Protein AF-A0A942LTY3-F1 (afdb_monomer_lite)

Structure (mmCIF, N/CA/C/O backbone):
data_AF-A0A942LTY3-F1
#
_entry.id   AF-A0A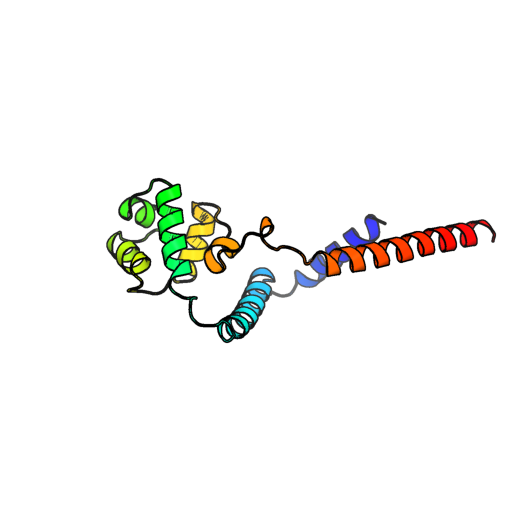942LTY3-F1
#
loop_
_atom_site.group_PDB
_atom_site.id
_atom_site.type_symbol
_atom_site.label_atom_id
_atom_site.label_alt_id
_atom_site.label_comp_id
_atom_site.label_asym_id
_atom_site.label_entity_id
_atom_site.label_seq_id
_atom_site.pdbx_PDB_ins_code
_atom_site.Cartn_x
_atom_site.Cartn_y
_atom_site.Cartn_z
_atom_site.occupancy
_atom_site.B_iso_or_equiv
_atom_site.auth_seq_id
_atom_site.auth_comp_id
_atom_site.auth_asym_id
_atom_site.auth_atom_id
_atom_site.pdbx_PDB_model_num
ATOM 1 N N . MET A 1 1 ? 7.018 -5.605 -39.770 1.00 41.16 1 MET A N 1
ATOM 2 C CA . MET A 1 1 ? 7.193 -6.211 -38.429 1.00 41.16 1 MET A CA 1
ATOM 3 C C . MET A 1 1 ? 5.965 -6.094 -37.523 1.00 41.16 1 MET A C 1
ATOM 5 O O . MET A 1 1 ? 5.674 -7.056 -36.834 1.00 41.16 1 MET A O 1
ATOM 9 N N . CYS A 1 2 ? 5.192 -4.999 -37.557 1.00 37.34 2 CYS A N 1
ATOM 10 C CA . CYS A 1 2 ? 4.080 -4.789 -36.612 1.00 37.34 2 CYS A CA 1
ATOM 11 C C . CYS A 1 2 ? 2.828 -5.679 -36.828 1.00 37.34 2 CYS A C 1
ATOM 13 O O . CYS A 1 2 ? 2.058 -5.870 -35.902 1.00 37.34 2 CYS A O 1
ATOM 15 N N . LYS A 1 3 ? 2.620 -6.278 -38.012 1.00 37.25 3 LYS A N 1
ATOM 16 C CA . LYS A 1 3 ? 1.399 -7.067 -38.295 1.00 37.25 3 LYS A CA 1
ATOM 17 C C . LYS A 1 3 ? 1.435 -8.516 -37.785 1.00 37.25 3 LYS A C 1
ATOM 19 O O . LYS A 1 3 ? 0.386 -9.059 -37.469 1.00 37.25 3 LYS A O 1
ATOM 24 N N . LEU A 1 4 ? 2.616 -9.135 -37.675 1.00 36.41 4 LEU A N 1
ATOM 25 C CA . LEU A 1 4 ? 2.732 -10.541 -37.251 1.00 36.41 4 LEU A CA 1
ATOM 26 C C . LEU A 1 4 ? 2.475 -10.710 -35.745 1.00 36.41 4 LEU A C 1
ATOM 28 O O . LEU A 1 4 ? 1.800 -11.649 -35.336 1.00 36.41 4 LEU A O 1
ATOM 32 N N . ILE A 1 5 ? 2.936 -9.742 -34.946 1.00 46.47 5 ILE A N 1
ATOM 33 C CA . ILE A 1 5 ? 2.737 -9.715 -33.491 1.00 46.47 5 ILE A CA 1
ATOM 34 C C . ILE A 1 5 ? 1.255 -9.490 -33.163 1.00 46.47 5 ILE A C 1
ATOM 36 O O . ILE A 1 5 ? 0.703 -10.184 -32.316 1.00 46.47 5 ILE A O 1
ATOM 40 N N . THR A 1 6 ? 0.570 -8.589 -33.876 1.00 42.09 6 THR A N 1
ATOM 41 C CA . THR A 1 6 ? -0.867 -8.351 -33.661 1.00 42.09 6 THR A CA 1
ATOM 42 C C . THR A 1 6 ? -1.704 -9.586 -33.996 1.00 42.09 6 THR A C 1
ATOM 44 O O . THR A 1 6 ? -2.604 -9.929 -33.236 1.00 42.09 6 THR A O 1
ATOM 47 N N . VAL A 1 7 ? -1.382 -10.302 -35.079 1.00 49.94 7 VAL A N 1
ATOM 48 C CA . VAL A 1 7 ? -2.100 -11.529 -35.468 1.00 49.94 7 VAL A CA 1
ATOM 49 C C . VAL A 1 7 ? -1.843 -12.673 -34.479 1.00 49.94 7 VAL A C 1
ATOM 51 O O . VAL A 1 7 ? -2.778 -13.391 -34.135 1.00 49.94 7 VAL A O 1
ATOM 54 N N . GLN A 1 8 ? -0.620 -12.811 -33.951 1.00 43.53 8 GLN A N 1
ATOM 55 C CA . GLN A 1 8 ? -0.314 -13.805 -32.912 1.00 43.53 8 GLN A CA 1
ATOM 56 C C . GLN A 1 8 ? -1.036 -13.508 -31.590 1.00 43.53 8 GLN A C 1
ATOM 58 O O . GLN A 1 8 ? -1.551 -14.429 -30.964 1.00 43.53 8 GLN A O 1
ATOM 63 N N . ILE A 1 9 ? -1.142 -12.234 -31.196 1.00 49.28 9 ILE A N 1
ATOM 64 C CA . ILE A 1 9 ? -1.891 -11.828 -29.998 1.00 49.28 9 ILE A CA 1
ATOM 65 C C . ILE A 1 9 ? -3.396 -12.102 -30.175 1.00 49.28 9 ILE A C 1
ATOM 67 O O . ILE A 1 9 ? -4.017 -12.650 -29.268 1.00 49.28 9 ILE A O 1
ATOM 71 N N . TYR A 1 10 ? -3.978 -11.804 -31.345 1.00 52.00 10 TYR A N 1
ATOM 72 C CA . TYR A 1 10 ? -5.398 -12.082 -31.614 1.00 52.00 10 TYR A CA 1
ATOM 73 C C . TYR A 1 10 ? -5.717 -13.584 -31.687 1.00 52.00 10 TYR A C 1
ATOM 75 O O . TYR A 1 10 ? -6.720 -14.011 -31.123 1.00 52.00 10 TYR A O 1
ATOM 83 N N . ALA A 1 11 ? -4.844 -14.408 -32.276 1.00 45.34 11 ALA A N 1
ATOM 84 C CA . ALA A 1 11 ? -5.039 -15.862 -32.323 1.00 45.34 11 ALA A CA 1
ATOM 85 C C . ALA A 1 11 ? -5.018 -16.514 -30.923 1.00 45.34 11 ALA A C 1
ATOM 87 O O . ALA A 1 11 ? -5.754 -17.466 -30.663 1.00 45.34 11 ALA A O 1
ATOM 88 N N . ILE A 1 12 ? -4.219 -15.971 -29.994 1.00 52.69 12 ILE A N 1
ATOM 89 C CA . ILE A 1 12 ? -4.179 -16.406 -28.586 1.00 52.69 12 ILE A CA 1
ATOM 90 C C . ILE A 1 12 ? -5.443 -15.963 -27.824 1.00 52.69 12 ILE A C 1
ATOM 92 O O . ILE A 1 12 ? -5.906 -16.678 -26.930 1.00 52.69 12 ILE A O 1
ATOM 96 N N . MET A 1 13 ? -6.026 -14.817 -28.191 1.00 46.56 13 MET A N 1
ATOM 97 C CA . MET A 1 13 ? -7.288 -14.322 -27.623 1.00 46.56 13 MET A CA 1
ATOM 98 C C . MET A 1 13 ? -8.488 -15.166 -28.086 1.00 46.56 13 MET A C 1
ATOM 100 O O . MET A 1 13 ? -9.345 -15.515 -27.276 1.00 46.56 13 MET A O 1
ATOM 104 N N . GLU A 1 14 ? -8.533 -15.545 -29.366 1.00 49.75 14 GLU A N 1
ATOM 105 C CA . GLU A 1 14 ? -9.670 -16.255 -29.972 1.00 49.75 14 GLU A CA 1
ATOM 106 C C . GLU A 1 14 ? -9.705 -17.752 -29.597 1.00 49.75 14 GLU A C 1
ATOM 108 O O . GLU A 1 14 ? -10.774 -18.309 -29.346 1.00 49.75 14 GLU A O 1
ATOM 113 N N . TYR A 1 15 ? -8.539 -18.391 -29.426 1.00 48.59 15 TYR A N 1
ATOM 114 C CA . TYR A 1 15 ? -8.435 -19.784 -28.959 1.00 48.59 15 TYR A CA 1
ATOM 115 C C . TYR A 1 15 ? -8.932 -19.983 -27.508 1.00 48.59 15 TYR A C 1
ATOM 117 O O . TYR A 1 15 ? -9.403 -21.065 -27.152 1.00 48.59 15 TYR A O 1
ATOM 125 N N . ASN A 1 16 ? -8.884 -18.942 -26.667 1.00 47.03 16 ASN A N 1
ATOM 126 C CA . ASN A 1 16 ? -9.252 -19.016 -25.246 1.00 47.03 16 ASN A CA 1
ATOM 127 C C . ASN A 1 16 ? -10.708 -18.648 -24.929 1.00 47.03 16 ASN A C 1
ATOM 129 O O . ASN A 1 16 ? -11.169 -18.914 -23.820 1.00 47.03 16 ASN A O 1
ATOM 133 N N . ALA A 1 17 ? -11.471 -18.108 -25.883 1.00 49.75 17 ALA A N 1
ATOM 134 C CA . ALA A 1 17 ? -12.872 -17.740 -25.661 1.00 49.75 17 ALA A CA 1
ATOM 135 C C . ALA A 1 17 ? -13.795 -18.951 -25.379 1.00 49.75 17 ALA A C 1
ATOM 137 O O . ALA A 1 17 ? -14.891 -18.781 -24.849 1.00 49.75 17 ALA A O 1
ATOM 138 N N . ASN A 1 18 ? -13.349 -20.182 -25.675 1.00 51.12 18 ASN A N 1
ATOM 139 C CA . ASN A 1 18 ? -14.155 -21.404 -25.550 1.00 51.12 18 ASN A CA 1
ATOM 140 C C . ASN A 1 18 ? -13.883 -22.266 -24.305 1.00 51.12 18 ASN A C 1
ATOM 142 O O . ASN A 1 18 ? -14.500 -23.322 -24.145 1.00 51.12 18 ASN A O 1
ATOM 146 N N . LYS A 1 19 ? -13.028 -21.836 -23.370 1.00 50.16 19 LYS A N 1
ATOM 147 C CA . LYS A 1 19 ? -12.969 -22.446 -22.032 1.00 50.16 19 LYS A CA 1
ATOM 148 C C . LYS A 1 19 ? -12.948 -21.356 -20.974 1.00 50.16 19 LYS A C 1
ATOM 150 O O . LYS A 1 19 ? -12.085 -20.494 -20.999 1.00 50.16 19 LYS A O 1
ATOM 155 N N . LYS A 1 20 ? -13.908 -21.431 -20.044 1.00 47.28 20 LYS A N 1
ATOM 156 C CA . LYS A 1 20 ? -14.081 -20.583 -18.850 1.00 47.28 20 LYS A CA 1
ATOM 157 C C . LYS A 1 20 ? -12.835 -20.597 -17.952 1.00 47.28 20 LYS A C 1
ATOM 159 O O . LYS A 1 20 ? -12.844 -21.201 -16.883 1.00 47.28 20 LYS A O 1
ATOM 164 N N . PHE A 1 21 ? -11.760 -19.967 -18.395 1.00 47.12 21 PHE A N 1
ATOM 165 C CA . PHE A 1 21 ? -10.526 -19.839 -17.647 1.00 47.12 21 PHE A CA 1
ATOM 166 C C . PHE A 1 21 ? -10.099 -18.378 -17.705 1.00 47.12 21 PHE A C 1
ATOM 168 O O . PHE A 1 21 ? -9.584 -17.893 -18.709 1.00 47.12 21 PHE A O 1
ATOM 175 N N . ASP A 1 22 ? -10.409 -17.658 -16.631 1.00 55.53 22 ASP A N 1
ATOM 176 C CA . ASP A 1 22 ? -10.021 -16.265 -16.461 1.00 55.53 22 ASP A CA 1
ATOM 177 C C . ASP A 1 22 ? -8.508 -16.210 -16.212 1.00 55.53 22 ASP A C 1
ATOM 179 O O . ASP A 1 22 ? -8.013 -16.565 -15.136 1.00 55.53 22 ASP A O 1
ATOM 183 N N . PHE A 1 23 ? -7.760 -15.798 -17.236 1.00 48.59 23 PHE A N 1
ATOM 184 C CA . PHE A 1 23 ? -6.310 -15.658 -17.157 1.00 48.59 23 PHE A CA 1
ATOM 185 C C . PHE A 1 23 ? -5.884 -14.630 -16.107 1.00 48.59 23 PHE A C 1
ATOM 187 O O . PHE A 1 23 ? -4.816 -14.795 -15.525 1.00 48.59 23 PHE A O 1
ATOM 194 N N . GLY A 1 24 ? -6.717 -13.633 -15.791 1.00 55.12 24 GLY A N 1
ATOM 195 C CA . GLY A 1 24 ? -6.452 -12.694 -14.703 1.00 55.12 24 GLY A CA 1
ATOM 196 C C . GLY A 1 24 ? -6.364 -13.412 -13.358 1.00 55.12 24 GLY A C 1
ATOM 197 O O . GLY A 1 24 ? -5.420 -13.199 -12.601 1.00 55.12 24 GLY A O 1
ATOM 198 N N . ILE A 1 25 ? -7.277 -14.353 -13.106 1.00 51.88 25 ILE A N 1
ATOM 199 C CA . ILE A 1 25 ? -7.267 -15.197 -11.903 1.00 51.88 25 ILE A CA 1
ATOM 200 C C . ILE A 1 25 ? -6.110 -16.202 -11.949 1.00 51.88 25 ILE A C 1
ATOM 202 O O . ILE A 1 25 ? -5.472 -16.459 -10.931 1.00 51.88 25 ILE A O 1
ATOM 206 N N . PHE A 1 26 ? -5.789 -16.756 -13.117 1.00 47.66 26 PHE A N 1
ATOM 207 C CA . PHE A 1 26 ? -4.695 -17.719 -13.248 1.00 47.66 26 PHE A CA 1
ATOM 208 C C . PHE A 1 26 ? -3.311 -17.088 -13.026 1.00 47.66 26 PHE A C 1
ATOM 210 O O . PHE A 1 26 ? -2.509 -17.636 -12.269 1.00 47.66 26 PHE A O 1
ATOM 217 N N . PHE A 1 27 ? -3.047 -15.910 -13.602 1.00 51.56 27 PHE A N 1
ATOM 218 C CA . PHE A 1 27 ? -1.830 -15.138 -13.332 1.00 51.56 27 PHE A CA 1
ATOM 219 C C . PHE A 1 27 ? -1.790 -14.638 -11.885 1.00 51.56 27 PHE A C 1
ATOM 221 O O . PHE A 1 27 ? -0.723 -14.641 -11.275 1.00 51.56 27 PHE A O 1
ATOM 228 N N . PHE A 1 28 ? -2.943 -14.310 -11.295 1.00 56.22 28 PHE A N 1
ATOM 229 C CA . PHE A 1 28 ? -3.051 -13.983 -9.875 1.00 56.22 28 PHE A CA 1
ATOM 230 C C . PHE A 1 28 ? -2.701 -15.181 -8.976 1.00 56.22 28 PHE A C 1
ATOM 232 O O . PHE A 1 28 ? -1.947 -15.023 -8.024 1.00 56.22 28 PHE A O 1
ATOM 239 N N . LEU A 1 29 ? -3.154 -16.400 -9.291 1.00 42.69 29 LEU A N 1
ATOM 240 C CA . LEU A 1 29 ? -2.865 -17.608 -8.502 1.00 42.69 29 LEU A CA 1
ATOM 241 C C . LEU A 1 29 ? -1.429 -18.124 -8.679 1.00 42.69 29 LEU A C 1
ATOM 243 O O . LEU A 1 29 ? -0.811 -18.552 -7.700 1.00 42.69 29 LEU A O 1
ATOM 247 N N . ILE A 1 30 ? -0.874 -18.054 -9.895 1.00 47.88 30 ILE A N 1
ATOM 248 C CA . ILE A 1 30 ? 0.558 -18.301 -10.130 1.00 47.88 30 ILE A CA 1
ATOM 249 C C . ILE A 1 30 ? 1.385 -17.251 -9.381 1.00 47.88 30 ILE A C 1
ATOM 251 O O . ILE A 1 30 ? 2.337 -17.609 -8.687 1.00 47.88 30 ILE A O 1
ATOM 255 N N . GLY A 1 31 ? 0.961 -15.984 -9.425 1.00 48.91 31 GLY A N 1
ATOM 256 C CA . GLY A 1 31 ? 1.516 -14.895 -8.627 1.00 48.91 31 GLY A CA 1
ATOM 257 C C . GLY A 1 31 ? 1.498 -15.207 -7.131 1.00 48.91 31 GLY A C 1
ATOM 258 O O . GLY A 1 31 ? 2.543 -15.162 -6.500 1.00 48.91 31 GLY A O 1
ATOM 259 N N . VAL A 1 32 ? 0.368 -15.643 -6.563 1.00 51.53 32 VAL A N 1
ATOM 260 C CA . VAL A 1 32 ? 0.243 -16.033 -5.142 1.00 51.53 32 VAL A CA 1
ATOM 261 C C . VAL A 1 32 ? 1.174 -17.199 -4.776 1.00 51.53 32 VAL A C 1
ATOM 263 O O . VAL A 1 32 ? 1.745 -17.215 -3.683 1.00 51.53 32 VAL A O 1
ATOM 266 N N . LYS A 1 33 ? 1.366 -18.176 -5.674 1.00 47.00 33 LYS A N 1
ATOM 267 C CA . LYS A 1 33 ? 2.280 -19.314 -5.460 1.00 47.00 33 LYS A CA 1
ATOM 268 C C . LYS A 1 33 ? 3.750 -18.872 -5.451 1.00 47.00 33 LYS A C 1
ATOM 270 O O . LYS A 1 33 ? 4.516 -19.349 -4.618 1.00 47.00 33 LYS A O 1
ATOM 275 N N . ILE A 1 34 ? 4.123 -17.949 -6.339 1.00 46.66 34 ILE A N 1
ATOM 276 C CA . ILE A 1 34 ? 5.463 -17.348 -6.399 1.00 46.66 34 ILE A CA 1
ATOM 277 C C . ILE A 1 34 ? 5.693 -16.438 -5.180 1.00 46.66 34 ILE A C 1
ATOM 279 O O . ILE A 1 34 ? 6.734 -16.544 -4.536 1.00 46.66 34 ILE A O 1
ATOM 283 N N . ILE A 1 35 ? 4.691 -15.645 -4.782 1.00 49.88 35 ILE A N 1
ATOM 284 C CA . ILE A 1 35 ? 4.728 -14.770 -3.598 1.00 49.88 35 ILE A CA 1
ATOM 285 C C . ILE A 1 35 ? 4.975 -15.583 -2.322 1.00 49.88 35 ILE A C 1
ATOM 287 O O . ILE A 1 35 ? 5.820 -15.193 -1.528 1.00 49.88 35 ILE A O 1
ATOM 291 N N . LYS A 1 36 ? 4.337 -16.749 -2.132 1.00 47.19 36 LYS A N 1
ATOM 292 C CA . LYS A 1 36 ? 4.618 -17.603 -0.956 1.00 47.19 36 LYS A CA 1
ATOM 293 C C . LYS A 1 36 ? 6.075 -18.089 -0.886 1.00 47.19 36 LYS A C 1
ATOM 295 O O . LYS A 1 36 ? 6.614 -18.218 0.212 1.00 47.19 36 LYS A O 1
ATOM 300 N N . ASN A 1 37 ? 6.715 -18.338 -2.032 1.00 37.22 37 ASN A N 1
ATOM 301 C CA . ASN A 1 37 ? 8.120 -18.759 -2.091 1.00 37.22 37 ASN A CA 1
ATOM 302 C C . ASN A 1 37 ? 9.103 -17.597 -1.869 1.00 37.22 37 ASN A C 1
ATOM 304 O O . ASN A 1 37 ? 10.150 -17.807 -1.267 1.00 37.22 37 ASN A O 1
ATOM 308 N N . VAL A 1 38 ? 8.762 -16.380 -2.305 1.00 47.75 38 VAL A N 1
ATOM 309 C CA . VAL A 1 38 ? 9.573 -15.170 -2.067 1.00 47.75 38 VAL A CA 1
ATOM 310 C C . VAL A 1 38 ? 9.439 -14.687 -0.618 1.00 47.75 38 VAL A C 1
ATOM 312 O O . VAL A 1 38 ? 10.441 -14.393 0.020 1.00 47.75 38 VAL A O 1
ATOM 315 N N . VAL A 1 39 ? 8.228 -14.732 -0.048 1.00 48.69 39 VAL A N 1
ATOM 316 C CA . VAL A 1 39 ? 7.949 -14.397 1.366 1.00 48.69 39 VAL A CA 1
ATOM 317 C C . VAL A 1 39 ? 8.728 -15.283 2.349 1.00 48.69 39 VAL A C 1
ATOM 319 O O . VAL A 1 39 ? 8.987 -14.873 3.475 1.00 48.69 39 VAL A O 1
ATOM 322 N N . SER A 1 40 ? 9.139 -16.483 1.932 1.00 45.22 40 SER A N 1
ATOM 323 C CA . SER A 1 40 ? 9.926 -17.393 2.775 1.00 45.22 40 SER A CA 1
ATOM 324 C C . SER A 1 40 ? 11.434 -17.082 2.783 1.00 45.22 40 SER A C 1
ATOM 326 O O . SER A 1 40 ? 12.164 -17.716 3.537 1.00 45.22 40 SER A O 1
ATOM 328 N N . ASN A 1 41 ? 11.907 -16.136 1.958 1.00 44.72 41 ASN A N 1
ATOM 329 C CA . ASN A 1 41 ? 13.329 -15.862 1.707 1.00 44.72 41 ASN A CA 1
ATOM 330 C C . ASN A 1 41 ? 13.726 -14.385 1.893 1.00 44.72 41 ASN A C 1
ATOM 332 O O . ASN A 1 41 ? 14.648 -13.903 1.237 1.00 44.72 41 ASN A O 1
ATOM 336 N N . GLU A 1 42 ? 13.085 -13.663 2.811 1.00 39.56 42 GLU A N 1
ATOM 337 C CA . GLU A 1 42 ? 13.570 -12.345 3.226 1.00 39.56 42 GLU A CA 1
ATOM 338 C C . GLU A 1 42 ? 13.907 -12.323 4.716 1.00 39.56 42 GLU A C 1
ATOM 340 O O . GLU A 1 42 ? 13.116 -12.704 5.581 1.00 39.56 42 GLU A O 1
ATOM 345 N N . ASN A 1 43 ? 15.133 -11.877 4.991 1.00 42.22 43 ASN A N 1
ATOM 346 C CA . ASN A 1 43 ? 15.630 -11.552 6.317 1.00 42.22 43 ASN A CA 1
ATOM 347 C C . ASN A 1 43 ? 14.623 -10.647 7.046 1.00 42.22 43 ASN A C 1
ATOM 349 O O . ASN A 1 43 ? 14.042 -9.736 6.462 1.00 42.22 43 ASN A O 1
ATOM 353 N N . GLN A 1 44 ? 14.412 -10.925 8.328 1.00 48.50 44 GLN A N 1
ATOM 354 C CA . GLN A 1 44 ? 13.382 -10.328 9.178 1.00 48.50 44 GLN A CA 1
ATOM 355 C C . GLN A 1 44 ? 13.351 -8.784 9.134 1.00 48.50 44 GLN A C 1
ATOM 357 O O . GLN A 1 44 ? 14.123 -8.131 9.829 1.00 48.50 44 GLN A O 1
ATOM 362 N N . SER A 1 45 ? 12.404 -8.208 8.383 1.00 42.31 45 SER A N 1
ATOM 363 C CA . SER A 1 45 ? 11.827 -6.864 8.627 1.00 42.31 45 SER A CA 1
ATOM 364 C C . SER A 1 45 ? 10.474 -6.622 7.914 1.00 42.31 45 SER A C 1
ATOM 366 O O . SER A 1 45 ? 10.057 -5.485 7.705 1.00 42.31 45 SER A O 1
ATOM 368 N N . GLY A 1 46 ? 9.761 -7.682 7.508 1.00 45.62 46 GLY A N 1
ATOM 369 C CA . GLY A 1 46 ? 8.755 -7.595 6.435 1.00 45.62 46 GLY A CA 1
ATOM 370 C C . GLY A 1 46 ? 7.281 -7.360 6.804 1.00 45.62 46 GLY A C 1
ATOM 371 O O . GLY A 1 46 ? 6.487 -7.087 5.907 1.00 45.62 46 GLY A O 1
ATOM 372 N N . VAL A 1 47 ? 6.859 -7.441 8.071 1.00 48.38 47 VAL A N 1
ATOM 373 C CA . VAL A 1 47 ? 5.416 -7.335 8.417 1.00 48.38 47 VAL A CA 1
ATOM 374 C C . VAL A 1 47 ? 5.010 -5.906 8.813 1.00 48.38 47 VAL A C 1
ATOM 376 O O . VAL A 1 47 ? 3.852 -5.515 8.661 1.00 48.38 47 VAL A O 1
ATOM 379 N N . ASP A 1 48 ? 5.970 -5.087 9.241 1.00 55.66 48 ASP A N 1
ATOM 380 C CA . ASP A 1 48 ? 5.721 -3.723 9.725 1.00 55.66 48 ASP A CA 1
ATOM 381 C C . ASP A 1 48 ? 5.558 -2.716 8.572 1.00 55.66 48 ASP A C 1
ATOM 383 O O . ASP A 1 48 ? 4.733 -1.803 8.651 1.00 55.66 48 ASP A O 1
ATOM 387 N N . GLY A 1 49 ? 6.234 -2.951 7.440 1.00 78.31 49 GLY A N 1
ATOM 388 C CA . GLY A 1 49 ? 6.212 -2.040 6.293 1.00 78.31 49 GLY A CA 1
ATOM 389 C C . GLY A 1 49 ? 4.860 -1.946 5.578 1.00 78.31 49 GLY A C 1
ATOM 390 O O . GLY A 1 49 ? 4.471 -0.864 5.149 1.00 78.31 49 GLY A O 1
ATOM 391 N N . LEU A 1 50 ? 4.102 -3.043 5.455 1.00 83.31 50 LEU A N 1
ATOM 392 C CA . LEU A 1 50 ? 2.791 -3.011 4.784 1.00 83.31 50 LEU A CA 1
ATOM 393 C C . LEU A 1 50 ? 1.778 -2.163 5.560 1.00 83.31 50 LEU A C 1
ATOM 395 O O . LEU A 1 50 ? 1.047 -1.365 4.970 1.00 83.31 50 LEU A O 1
ATOM 399 N N . ARG A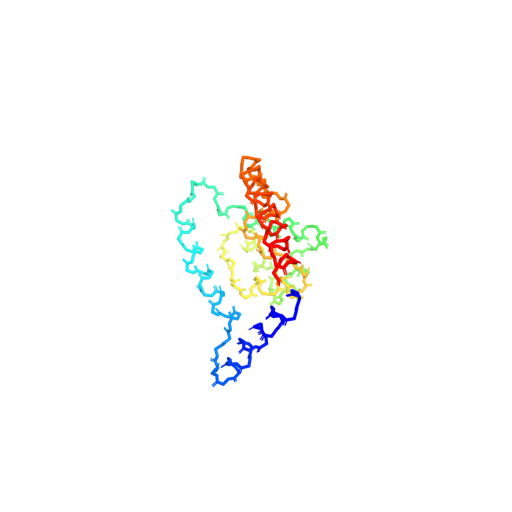 1 51 ? 1.752 -2.314 6.886 1.00 86.00 51 ARG A N 1
ATOM 400 C CA . ARG A 1 51 ? 0.843 -1.553 7.750 1.00 86.00 51 ARG A CA 1
ATOM 401 C C . ARG A 1 51 ? 1.195 -0.076 7.740 1.00 86.00 51 ARG A C 1
ATOM 403 O O . ARG A 1 51 ? 0.314 0.760 7.559 1.00 86.00 51 ARG A O 1
ATOM 410 N N . GLU A 1 52 ? 2.482 0.239 7.849 1.00 88.12 52 GLU A N 1
ATOM 411 C CA . GLU A 1 52 ? 2.965 1.612 7.763 1.00 88.12 52 GLU A CA 1
ATOM 412 C C . GLU A 1 52 ? 2.614 2.248 6.410 1.00 88.12 52 GLU A C 1
ATOM 414 O O . GLU A 1 52 ? 2.103 3.367 6.362 1.00 88.12 52 GLU A O 1
ATOM 419 N N . ARG A 1 53 ? 2.776 1.517 5.299 1.00 89.75 53 ARG A N 1
ATOM 420 C CA . ARG A 1 53 ? 2.357 1.989 3.970 1.00 89.75 53 ARG A CA 1
ATOM 421 C C . ARG A 1 53 ? 0.851 2.216 3.877 1.00 89.75 53 ARG A C 1
ATOM 423 O O . ARG A 1 53 ? 0.442 3.198 3.262 1.00 89.75 53 ARG A O 1
ATOM 430 N N . LEU A 1 54 ? 0.030 1.382 4.516 1.00 92.31 54 LEU A N 1
ATOM 431 C CA . LEU A 1 54 ? -1.421 1.583 4.571 1.00 92.31 54 LEU A CA 1
ATOM 432 C C . LEU A 1 54 ? -1.798 2.847 5.365 1.00 92.31 54 LEU A C 1
ATOM 434 O O . LEU A 1 54 ? -2.628 3.635 4.908 1.00 92.31 54 LEU A O 1
ATOM 438 N N . VAL A 1 55 ? -1.154 3.081 6.513 1.00 93.25 55 VAL A N 1
ATOM 439 C CA . VAL A 1 55 ? -1.333 4.311 7.304 1.00 93.25 55 VAL A CA 1
ATOM 440 C C . VAL A 1 55 ? -0.909 5.529 6.484 1.00 93.25 55 VAL A C 1
ATOM 442 O O . VAL A 1 55 ? -1.666 6.492 6.362 1.00 93.25 55 VAL A O 1
ATOM 445 N N . ASN A 1 56 ? 0.270 5.472 5.865 1.00 91.31 56 ASN A N 1
ATOM 446 C CA . ASN A 1 56 ? 0.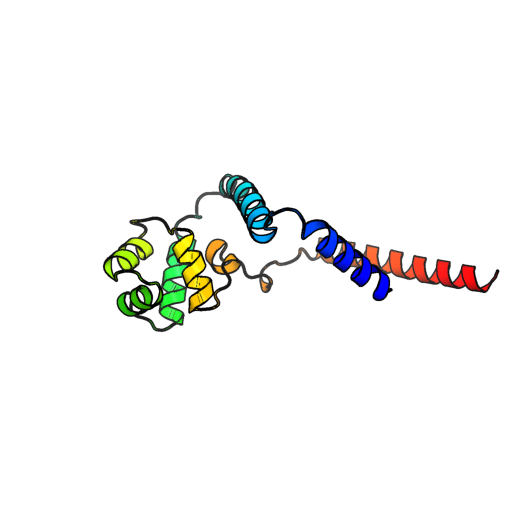810 6.549 5.041 1.00 91.31 56 ASN A CA 1
ATOM 447 C C . ASN A 1 56 ? -0.089 6.855 3.845 1.00 91.31 56 ASN A C 1
ATOM 449 O O . ASN A 1 56 ? -0.326 8.021 3.541 1.00 91.31 56 ASN A O 1
ATOM 453 N N . LEU A 1 57 ? -0.637 5.831 3.194 1.00 91.94 57 LEU A N 1
ATOM 454 C CA . LEU A 1 57 ? -1.630 5.986 2.140 1.00 91.94 57 LEU A CA 1
ATOM 455 C C . LEU A 1 57 ? -2.857 6.759 2.647 1.00 91.94 57 LEU A C 1
ATOM 457 O O . LEU A 1 57 ? -3.239 7.762 2.042 1.00 91.94 57 LEU A O 1
ATOM 461 N N . ARG A 1 58 ? -3.457 6.340 3.768 1.00 95.12 58 ARG A N 1
ATOM 462 C CA . ARG A 1 58 ? -4.622 7.032 4.339 1.00 95.12 58 ARG A CA 1
ATOM 463 C C . ARG A 1 58 ? -4.306 8.496 4.664 1.00 95.12 58 ARG A C 1
ATOM 465 O O . ARG A 1 58 ? -5.121 9.377 4.383 1.00 95.12 58 ARG A O 1
ATOM 472 N N . MET A 1 59 ? -3.133 8.754 5.237 1.00 94.44 59 MET A N 1
ATOM 473 C CA . MET A 1 59 ? -2.680 10.102 5.582 1.00 94.44 59 MET A CA 1
ATOM 474 C C . MET A 1 59 ? -2.435 10.962 4.333 1.00 94.44 59 MET A C 1
ATOM 476 O O . MET A 1 59 ? -2.880 12.103 4.305 1.00 94.44 59 MET A O 1
ATOM 480 N N . LYS A 1 60 ? -1.829 10.416 3.267 1.00 91.62 60 LYS A N 1
ATOM 481 C CA . LYS A 1 60 ? -1.658 11.100 1.967 1.00 91.62 60 LYS A CA 1
ATOM 482 C C . LYS A 1 60 ? -2.996 11.495 1.335 1.00 91.62 60 LYS A C 1
ATOM 484 O O . LYS A 1 60 ? -3.091 12.531 0.686 1.00 91.62 60 LYS A O 1
ATOM 489 N N . LEU A 1 61 ? -4.033 10.686 1.549 1.00 91.81 61 LEU A N 1
ATOM 490 C CA . LEU A 1 61 ? -5.403 10.974 1.113 1.00 91.81 61 LEU A CA 1
ATOM 491 C C . LEU A 1 61 ? -6.131 11.978 2.029 1.00 91.81 61 LEU A C 1
ATOM 493 O O . LEU A 1 61 ? -7.262 12.354 1.727 1.00 91.81 61 LEU A O 1
ATOM 497 N N . ASN A 1 62 ? -5.507 12.412 3.132 1.00 96.12 62 ASN A N 1
ATOM 498 C CA . ASN A 1 62 ? -6.078 13.288 4.159 1.00 96.12 62 ASN A CA 1
ATOM 499 C C . ASN A 1 62 ? -7.394 12.756 4.755 1.00 96.12 62 ASN A C 1
ATOM 501 O O . ASN A 1 62 ? -8.329 13.514 5.014 1.00 96.12 62 ASN A O 1
ATOM 505 N N . LEU A 1 63 ? -7.478 11.439 4.973 1.00 96.44 63 LEU A N 1
ATOM 506 C CA . LEU A 1 63 ? -8.671 10.792 5.521 1.00 96.44 63 LEU A CA 1
ATOM 507 C C . LEU A 1 63 ? -8.475 10.387 6.984 1.00 96.44 63 LEU A C 1
ATOM 509 O O . LEU A 1 63 ? -7.460 9.804 7.374 1.00 96.44 63 LEU A O 1
ATOM 513 N N . SER A 1 64 ? -9.503 10.609 7.801 1.00 97.81 64 SER A N 1
ATOM 514 C CA . SER A 1 64 ? -9.612 9.949 9.106 1.00 97.81 64 SER A CA 1
ATOM 515 C C . SER A 1 64 ? -9.825 8.438 8.935 1.00 97.81 64 SER A C 1
ATOM 517 O O . SER A 1 64 ? -10.313 7.982 7.900 1.00 97.81 64 SER A O 1
ATOM 519 N N . GLN A 1 65 ? -9.531 7.642 9.970 1.00 97.88 65 GLN A N 1
ATOM 520 C CA . GLN A 1 65 ? -9.808 6.194 9.954 1.00 97.88 65 GLN A CA 1
ATOM 521 C C . GLN A 1 65 ? -11.286 5.883 9.678 1.00 97.88 65 GLN A C 1
ATOM 523 O O . GLN A 1 65 ? -11.596 4.891 9.024 1.00 97.88 65 GLN A O 1
ATOM 528 N N . LYS A 1 66 ? -12.200 6.750 10.138 1.00 97.94 66 LYS A N 1
ATOM 529 C CA . LYS A 1 66 ? -13.636 6.620 9.876 1.00 97.94 66 LYS A CA 1
ATOM 530 C C . LYS A 1 66 ? -13.955 6.803 8.395 1.00 97.94 66 LYS A C 1
ATOM 532 O O . LYS A 1 66 ? -14.533 5.905 7.799 1.00 97.94 66 LYS A O 1
ATOM 537 N N . GLN A 1 67 ? -13.527 7.913 7.797 1.00 97.31 67 GLN A N 1
ATOM 538 C CA . GLN A 1 67 ? -13.774 8.197 6.377 1.00 97.31 67 GLN A CA 1
ATOM 539 C C . GLN A 1 67 ? -13.106 7.164 5.460 1.00 97.31 67 GLN A C 1
ATOM 541 O O . GLN A 1 67 ? -13.652 6.799 4.422 1.00 97.31 67 GLN A O 1
ATOM 546 N N . PHE A 1 68 ? -11.921 6.687 5.843 1.00 96.94 68 PHE A N 1
ATOM 547 C CA . PHE A 1 68 ? -11.224 5.632 5.118 1.00 96.94 68 PHE A CA 1
ATOM 548 C C . PHE A 1 68 ? -11.990 4.308 5.179 1.00 96.94 68 PHE A C 1
ATOM 550 O O . PHE A 1 68 ? -12.205 3.681 4.146 1.00 96.94 68 PHE A O 1
ATOM 557 N N . GLY A 1 69 ? -12.475 3.935 6.368 1.00 96.38 69 GLY A N 1
ATOM 558 C CA . GLY A 1 69 ? -13.342 2.775 6.551 1.00 96.38 69 GLY A CA 1
ATOM 559 C C . GLY A 1 69 ? -14.626 2.880 5.734 1.00 96.38 69 GLY A C 1
ATOM 560 O O . GLY A 1 69 ? -14.929 1.966 4.979 1.00 96.38 69 GLY A O 1
ATOM 561 N N . GLU A 1 70 ? -15.324 4.015 5.790 1.00 95.88 70 GLU A N 1
ATOM 562 C CA . GLU A 1 70 ? -16.562 4.251 5.033 1.00 95.88 70 GLU A CA 1
ATOM 563 C C . GLU A 1 70 ? -16.371 4.048 3.523 1.00 95.88 70 GLU A C 1
ATOM 565 O O . GLU A 1 70 ? -17.184 3.378 2.890 1.00 95.88 70 GLU A O 1
ATOM 570 N N . ARG A 1 71 ? -15.262 4.535 2.949 1.00 93.31 71 ARG A N 1
ATOM 571 C CA . ARG A 1 71 ? -14.935 4.312 1.528 1.00 93.31 71 ARG A CA 1
ATOM 572 C C . ARG A 1 71 ? -14.599 2.859 1.191 1.00 93.31 71 ARG A C 1
ATOM 574 O O . ARG A 1 71 ? -14.771 2.444 0.052 1.00 93.31 71 ARG A O 1
ATOM 581 N N . LEU A 1 72 ? -14.120 2.088 2.163 1.00 93.31 72 LEU A N 1
ATOM 582 C CA . LEU A 1 72 ? -13.798 0.668 2.006 1.00 93.31 72 LEU A CA 1
ATOM 583 C C . LEU A 1 72 ? -14.948 -0.264 2.422 1.00 93.31 72 LEU A C 1
ATOM 585 O O . LEU A 1 72 ? -14.805 -1.479 2.301 1.00 93.31 72 LEU A O 1
ATOM 589 N N . GLY A 1 73 ? -16.071 0.271 2.915 1.00 93.94 73 GLY A N 1
ATOM 590 C CA . GLY A 1 73 ? -17.164 -0.525 3.484 1.00 93.94 73 GLY A CA 1
ATOM 591 C C . GLY A 1 73 ? -16.827 -1.165 4.839 1.00 93.94 73 GLY A C 1
ATOM 592 O O . GLY A 1 73 ? -17.397 -2.191 5.197 1.00 93.94 73 GLY A O 1
ATOM 593 N N . LEU A 1 74 ? -15.888 -0.584 5.590 1.00 95.12 74 LEU A N 1
ATOM 594 C CA . LEU A 1 74 ? -15.384 -1.077 6.872 1.00 95.12 74 LEU A CA 1
ATOM 595 C C . LEU A 1 74 ? -15.769 -0.146 8.026 1.00 95.12 74 LEU A C 1
ATOM 597 O O . LEU A 1 74 ? -15.891 1.069 7.873 1.00 95.12 74 LEU A O 1
ATOM 601 N N . GLN A 1 75 ? -15.880 -0.708 9.229 1.00 97.31 75 GLN A N 1
ATOM 602 C CA . GLN A 1 75 ? -16.015 0.097 10.443 1.00 97.31 75 GLN A CA 1
ATOM 603 C C . GLN A 1 75 ? -14.680 0.757 10.821 1.00 97.31 75 GLN A C 1
ATOM 605 O O . GLN A 1 75 ? -13.610 0.179 10.628 1.00 97.31 75 GLN A O 1
ATOM 610 N N . GLN A 1 76 ? -14.733 1.935 11.449 1.00 97.75 76 GLN A N 1
ATOM 611 C CA . GLN A 1 76 ? -13.537 2.640 11.937 1.00 97.75 76 GLN A CA 1
ATOM 612 C C . GLN A 1 76 ? -12.702 1.788 12.909 1.00 97.75 76 GLN A C 1
ATOM 614 O O . GLN A 1 76 ? -11.474 1.813 12.850 1.00 97.75 76 GLN A O 1
ATOM 619 N N . SER A 1 77 ? -13.357 0.999 13.765 1.00 97.44 77 SER A N 1
ATOM 620 C CA . SER A 1 77 ? -12.709 0.060 14.689 1.00 97.44 77 SER A CA 1
ATOM 621 C C . SER A 1 77 ? -11.913 -1.022 13.953 1.00 97.44 77 SER A C 1
ATOM 623 O O . SER A 1 77 ? -10.818 -1.383 14.383 1.00 97.44 77 SER A O 1
ATOM 625 N N . TYR A 1 78 ? -12.429 -1.500 12.817 1.00 96.44 78 TYR A N 1
ATOM 626 C CA . TYR A 1 78 ? -11.750 -2.467 11.961 1.00 96.44 78 TYR A CA 1
ATOM 627 C C . TYR A 1 78 ? -10.492 -1.850 11.344 1.00 96.44 78 TYR A C 1
ATOM 629 O O . TYR A 1 78 ? -9.420 -2.436 11.442 1.00 96.44 78 TYR A O 1
ATOM 637 N N . VAL A 1 79 ? -10.593 -0.634 10.792 1.00 96.69 79 VAL A N 1
ATOM 638 C CA . VAL A 1 79 ? -9.435 0.110 10.261 1.00 96.69 79 VAL A CA 1
ATOM 639 C C . VAL A 1 79 ? -8.380 0.347 11.344 1.00 96.69 79 VAL A C 1
ATOM 641 O O . VAL A 1 79 ? -7.195 0.167 11.094 1.00 96.69 79 VAL A O 1
ATOM 644 N N . SER A 1 80 ? -8.794 0.697 12.565 1.00 96.69 80 SER A N 1
ATOM 645 C CA . SER A 1 80 ? -7.867 0.902 13.684 1.00 96.69 80 SER A CA 1
ATOM 646 C C . SER A 1 80 ? -7.066 -0.363 14.010 1.00 96.69 80 SER A C 1
ATOM 648 O O . SER A 1 80 ? -5.845 -0.302 14.126 1.00 96.69 80 SER A O 1
ATOM 650 N N . ARG A 1 81 ? -7.745 -1.513 14.111 1.00 95.75 81 ARG A N 1
ATOM 651 C CA . ARG A 1 81 ? -7.111 -2.822 14.340 1.00 95.75 81 ARG A CA 1
ATOM 652 C C . ARG A 1 81 ? -6.184 -3.212 13.190 1.00 95.75 81 ARG A C 1
ATOM 654 O O . ARG A 1 81 ? -5.094 -3.717 13.431 1.00 95.75 81 ARG A O 1
ATOM 661 N N . LEU A 1 82 ? -6.599 -2.930 11.956 1.00 93.19 82 LEU A N 1
ATOM 662 C CA . LEU A 1 82 ? -5.817 -3.181 10.746 1.00 93.19 82 LEU A CA 1
ATOM 663 C C . LEU A 1 82 ? -4.499 -2.393 10.752 1.00 93.19 82 LEU A C 1
ATOM 665 O O . LEU A 1 82 ? -3.433 -2.959 10.537 1.00 93.19 82 LEU A O 1
ATOM 669 N N . GLU A 1 83 ? -4.561 -1.094 11.052 1.00 93.06 83 GLU A N 1
ATOM 670 C CA . GLU A 1 83 ? -3.388 -0.210 11.091 1.00 93.06 83 GLU A CA 1
ATOM 671 C C . GLU A 1 83 ? -2.441 -0.529 12.255 1.00 93.06 83 GLU A C 1
ATOM 673 O O . GLU A 1 83 ? -1.231 -0.361 12.124 1.00 93.06 83 GLU A O 1
ATOM 678 N N . LYS A 1 84 ? -2.972 -1.032 13.375 1.00 90.94 84 LYS A N 1
ATOM 679 C CA . LYS A 1 84 ? -2.170 -1.502 14.516 1.00 90.94 84 LYS A CA 1
ATOM 680 C C . LYS A 1 84 ? -1.521 -2.865 14.282 1.00 90.94 84 LYS A C 1
ATOM 682 O O . LYS A 1 84 ? -0.546 -3.186 14.951 1.00 90.94 84 LYS A O 1
ATOM 687 N N . GLY A 1 85 ? -2.035 -3.645 13.330 1.00 87.81 85 GLY A N 1
ATOM 688 C CA . GLY A 1 85 ? -1.605 -5.024 13.102 1.00 87.81 85 GLY A CA 1
ATOM 689 C C . GLY A 1 85 ? -2.262 -6.040 14.027 1.00 87.81 85 GLY A C 1
ATOM 690 O O . GLY A 1 85 ? -1.779 -7.159 14.133 1.00 87.81 85 GLY A O 1
ATOM 691 N N . ASP A 1 86 ? -3.379 -5.676 14.660 1.00 89.81 86 ASP A N 1
ATOM 692 C CA . ASP A 1 86 ? -4.184 -6.608 15.455 1.00 89.81 86 ASP A CA 1
ATOM 693 C C . ASP A 1 86 ? -4.930 -7.619 14.562 1.00 89.81 86 ASP A C 1
ATOM 695 O O . ASP A 1 86 ? -5.467 -8.613 15.056 1.00 89.81 86 ASP A O 1
ATOM 699 N N . ILE A 1 87 ? -5.048 -7.320 13.262 1.00 90.12 87 ILE A N 1
ATOM 700 C CA . ILE A 1 87 ? -5.657 -8.167 12.231 1.00 90.12 87 ILE A CA 1
ATOM 701 C C . ILE A 1 87 ? -4.886 -8.056 10.913 1.00 90.12 87 ILE A C 1
ATOM 703 O O . ILE A 1 87 ? -4.366 -6.989 10.577 1.00 90.12 87 ILE A O 1
ATOM 707 N N . ASP A 1 88 ? -4.888 -9.143 10.145 1.00 85.38 88 ASP A N 1
ATOM 708 C CA . ASP A 1 88 ? -4.287 -9.189 8.813 1.00 85.38 88 ASP A CA 1
ATOM 709 C C . ASP A 1 88 ? -5.142 -8.474 7.756 1.00 85.38 88 ASP A C 1
ATOM 711 O O . ASP A 1 88 ? -6.372 -8.385 7.847 1.00 85.38 88 ASP A O 1
ATOM 715 N N . ILE A 1 89 ? -4.478 -7.988 6.703 1.00 85.81 89 ILE A N 1
ATOM 716 C CA . ILE A 1 89 ? -5.141 -7.397 5.538 1.00 85.81 89 ILE A CA 1
ATOM 717 C C . ILE A 1 89 ? -5.697 -8.511 4.652 1.00 85.81 89 ILE A C 1
ATOM 719 O O . ILE A 1 89 ? -4.956 -9.277 4.039 1.00 85.81 89 ILE A O 1
ATOM 723 N N . ALA A 1 90 ? -7.024 -8.559 4.552 1.00 86.00 90 ALA A N 1
ATOM 724 C CA . ALA A 1 90 ? -7.728 -9.458 3.651 1.00 86.00 90 ALA A CA 1
ATOM 725 C C . ALA A 1 90 ? -7.603 -8.999 2.185 1.00 86.00 90 ALA A C 1
ATOM 727 O O . ALA A 1 90 ? -7.504 -7.802 1.891 1.00 86.00 90 ALA A O 1
ATOM 728 N N . VAL A 1 91 ? -7.653 -9.949 1.248 1.00 83.12 91 VAL A N 1
ATOM 729 C CA . VAL A 1 91 ? -7.522 -9.679 -0.196 1.00 83.12 91 VAL A CA 1
ATOM 730 C C . VAL A 1 91 ? -8.632 -8.749 -0.691 1.00 83.12 91 VAL A C 1
ATOM 732 O O . VAL A 1 91 ? -8.402 -7.883 -1.532 1.00 83.12 91 VAL A O 1
ATOM 735 N N . GLU A 1 92 ? -9.826 -8.864 -0.124 1.00 85.50 92 GLU A N 1
ATOM 736 C CA . GLU A 1 92 ? -10.984 -8.031 -0.436 1.00 85.50 92 GLU A CA 1
ATOM 737 C C . GLU A 1 92 ? -10.707 -6.550 -0.147 1.00 85.50 92 GLU A C 1
ATOM 739 O O . GLU A 1 92 ? -11.141 -5.679 -0.900 1.00 85.50 92 GLU A O 1
ATOM 744 N N . ILE A 1 93 ? -9.927 -6.257 0.899 1.00 88.31 93 ILE A N 1
ATOM 745 C CA . ILE A 1 93 ? -9.527 -4.890 1.248 1.00 88.31 93 ILE A CA 1
ATOM 746 C C . ILE A 1 93 ? -8.549 -4.352 0.204 1.00 88.31 93 ILE A C 1
ATOM 748 O O . ILE A 1 93 ? -8.710 -3.218 -0.240 1.00 88.31 93 ILE A O 1
ATOM 752 N N . LEU A 1 94 ? -7.588 -5.166 -0.248 1.00 87.38 94 LEU A N 1
ATOM 753 C CA . LEU A 1 94 ? -6.666 -4.795 -1.330 1.00 87.38 94 LEU A CA 1
ATOM 754 C C . LEU A 1 94 ? -7.428 -4.475 -2.624 1.00 87.38 94 LEU A C 1
ATOM 756 O O . LEU A 1 94 ? -7.181 -3.454 -3.262 1.00 87.38 94 LEU A O 1
ATOM 760 N N . ILE A 1 95 ? -8.421 -5.294 -2.977 1.00 85.81 95 ILE A N 1
ATOM 761 C CA . ILE A 1 95 ? -9.276 -5.047 -4.146 1.00 85.81 95 ILE A CA 1
ATOM 762 C C . ILE A 1 95 ? -10.063 -3.739 -3.980 1.00 85.81 95 ILE A C 1
ATOM 764 O O . ILE A 1 95 ? -10.147 -2.943 -4.918 1.00 85.81 95 ILE A O 1
ATOM 768 N N . SER A 1 96 ? -10.633 -3.489 -2.800 1.00 87.50 96 SER A N 1
ATOM 769 C CA . SER A 1 96 ? -11.355 -2.245 -2.517 1.00 87.50 96 SER A CA 1
ATOM 770 C C . SER A 1 96 ? -10.445 -1.018 -2.567 1.00 87.50 96 SER A C 1
ATOM 772 O O . SER A 1 96 ? -10.875 0.024 -3.062 1.00 87.50 96 SER A O 1
ATOM 774 N N . LEU A 1 97 ? -9.193 -1.131 -2.122 1.00 88.38 97 LEU A N 1
ATOM 775 C CA . LEU A 1 97 ? -8.195 -0.065 -2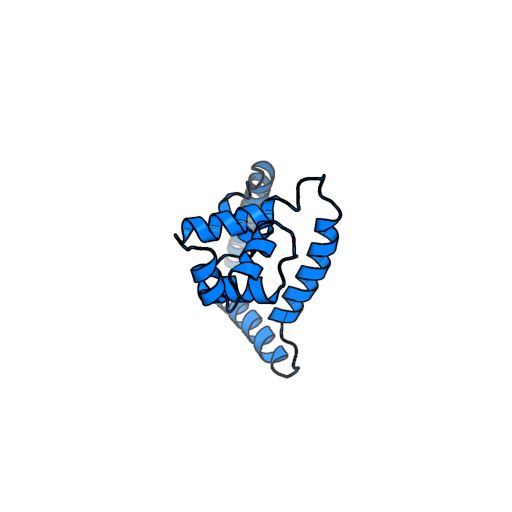.216 1.00 88.38 97 LEU A CA 1
ATOM 776 C C . LEU A 1 97 ? -7.891 0.291 -3.674 1.00 88.38 97 LEU A C 1
ATOM 778 O O . LEU A 1 97 ? -7.949 1.465 -4.042 1.00 88.38 97 LEU A O 1
ATOM 782 N N . TYR A 1 98 ? -7.658 -0.720 -4.514 1.00 85.12 98 TYR A N 1
ATOM 783 C CA . TYR A 1 98 ? -7.475 -0.531 -5.952 1.00 85.12 98 TYR A CA 1
ATOM 784 C C . TYR A 1 98 ? -8.680 0.183 -6.583 1.00 85.12 98 TYR A C 1
ATOM 786 O O . TYR A 1 98 ? -8.520 1.193 -7.263 1.00 85.12 98 TYR A O 1
ATOM 794 N N . LYS A 1 99 ? -9.905 -0.272 -6.292 1.00 86.00 99 LYS A N 1
ATOM 795 C CA . LYS A 1 99 ? -11.129 0.286 -6.891 1.00 86.00 99 LYS A CA 1
ATOM 796 C C . LYS A 1 99 ? -11.451 1.715 -6.447 1.00 86.00 99 LYS A C 1
ATOM 798 O O . LYS A 1 99 ? -11.890 2.513 -7.266 1.00 86.00 99 LYS A O 1
ATOM 803 N N . ASN A 1 100 ? -11.282 2.032 -5.163 1.00 86.38 100 ASN A N 1
ATOM 804 C CA . ASN A 1 100 ? -11.733 3.312 -4.600 1.00 86.38 100 ASN A CA 1
ATOM 805 C C . ASN A 1 100 ? -10.696 4.431 -4.713 1.00 86.38 100 ASN A C 1
ATOM 807 O O . ASN A 1 100 ? -11.055 5.607 -4.654 1.00 86.38 100 ASN A O 1
ATOM 811 N N . PHE A 1 101 ? -9.418 4.075 -4.832 1.00 84.69 101 PHE A N 1
ATOM 812 C CA . PHE A 1 101 ? -8.320 5.035 -4.755 1.00 84.69 101 PHE A CA 1
ATOM 813 C C . PHE A 1 101 ? -7.306 4.895 -5.896 1.00 84.69 101 PHE A C 1
ATOM 815 O O . PHE A 1 101 ? -6.355 5.669 -5.932 1.00 84.69 101 PHE A O 1
ATOM 822 N N . ASN A 1 102 ? -7.504 3.944 -6.822 1.00 84.00 102 ASN A N 1
ATOM 823 C CA . ASN A 1 102 ? -6.605 3.673 -7.949 1.00 84.00 102 ASN A CA 1
ATOM 824 C C . ASN A 1 102 ? -5.144 3.454 -7.507 1.00 84.00 102 ASN A C 1
ATOM 826 O O . ASN A 1 102 ? -4.210 4.018 -8.074 1.00 84.00 102 ASN A O 1
ATOM 830 N N . ILE A 1 103 ? -4.966 2.677 -6.435 1.00 80.94 103 ILE A N 1
ATOM 831 C CA . ILE A 1 103 ? -3.666 2.416 -5.805 1.00 80.94 103 ILE A CA 1
ATOM 832 C C . ILE A 1 103 ? -2.948 1.284 -6.528 1.00 80.94 103 ILE A C 1
ATOM 834 O O . ILE A 1 103 ? -3.547 0.237 -6.774 1.00 80.94 103 ILE A O 1
ATOM 838 N N . ASP A 1 104 ? -1.649 1.455 -6.775 1.00 81.62 104 ASP A N 1
ATOM 839 C CA . ASP A 1 104 ? -0.791 0.356 -7.203 1.00 81.62 104 ASP A CA 1
ATOM 840 C C . ASP A 1 104 ? -0.558 -0.620 -6.037 1.00 81.62 104 ASP A C 1
ATOM 842 O O . ASP A 1 104 ? 0.119 -0.319 -5.048 1.00 81.62 104 ASP A O 1
ATOM 846 N N . LEU A 1 105 ? -1.151 -1.809 -6.146 1.00 82.31 105 LEU A N 1
ATOM 847 C CA . LEU A 1 105 ? -1.011 -2.853 -5.136 1.00 82.31 105 LEU A CA 1
ATOM 848 C C . LEU A 1 105 ? 0.409 -3.413 -5.068 1.00 82.31 105 LEU A C 1
ATOM 850 O O . LEU A 1 105 ? 0.787 -3.911 -4.011 1.00 82.31 105 LEU A O 1
ATOM 854 N N . HIS A 1 106 ? 1.198 -3.325 -6.143 1.00 79.44 106 HIS A N 1
ATOM 855 C CA . HIS A 1 106 ? 2.600 -3.722 -6.105 1.00 79.44 106 HIS A CA 1
ATOM 856 C C . HIS A 1 106 ? 3.355 -2.844 -5.107 1.00 79.44 106 HIS A C 1
ATOM 858 O O . HIS A 1 106 ? 3.878 -3.365 -4.127 1.00 79.44 106 HIS A O 1
ATOM 864 N N . GLU A 1 107 ? 3.298 -1.521 -5.275 1.00 81.44 107 GLU A N 1
ATOM 865 C CA . GLU A 1 107 ? 3.949 -0.567 -4.370 1.00 81.44 107 GLU A CA 1
ATOM 866 C C . GLU A 1 107 ? 3.438 -0.708 -2.928 1.00 81.44 107 GLU A C 1
ATOM 868 O O . GLU A 1 107 ? 4.223 -0.694 -1.978 1.00 81.44 107 GLU A O 1
ATOM 873 N N . LEU A 1 108 ? 2.130 -0.909 -2.739 1.00 84.94 108 LEU A N 1
ATOM 874 C CA . LEU A 1 108 ? 1.567 -1.111 -1.404 1.00 84.94 108 LEU A CA 1
ATOM 875 C C . LEU A 1 108 ? 2.108 -2.384 -0.733 1.00 84.94 108 LEU A C 1
ATOM 877 O O . LEU A 1 108 ? 2.394 -2.371 0.465 1.00 84.94 108 LEU A O 1
ATOM 881 N N . LEU A 1 109 ? 2.260 -3.484 -1.471 1.00 83.44 109 LEU A N 1
ATOM 882 C CA . LEU A 1 109 ? 2.681 -4.774 -0.916 1.00 83.44 109 LEU A CA 1
ATOM 883 C C . LEU A 1 109 ? 4.199 -4.898 -0.765 1.00 83.44 109 LEU A C 1
ATOM 885 O O . LEU A 1 109 ? 4.651 -5.469 0.224 1.00 83.44 109 LEU A O 1
ATOM 889 N N . THR A 1 110 ? 4.977 -4.336 -1.686 1.00 76.81 110 THR A N 1
ATOM 890 C CA . THR A 1 110 ? 6.441 -4.490 -1.721 1.00 76.81 110 THR A CA 1
ATOM 891 C C . THR A 1 110 ? 7.183 -3.261 -1.199 1.00 76.81 110 THR A C 1
ATOM 893 O O . THR A 1 110 ? 8.330 -3.369 -0.783 1.00 76.81 110 THR A O 1
ATOM 896 N N . GLY A 1 111 ? 6.549 -2.084 -1.199 1.00 74.44 111 GLY A N 1
ATOM 897 C CA . GLY A 1 111 ? 7.224 -0.805 -0.961 1.00 74.44 111 GLY A CA 1
ATOM 898 C C . GLY A 1 111 ? 8.145 -0.373 -2.106 1.00 74.44 111 GLY A C 1
ATOM 899 O O . GLY A 1 111 ? 8.851 0.624 -1.973 1.00 74.44 111 GLY A O 1
ATOM 900 N N . GLN A 1 112 ? 8.148 -1.108 -3.219 1.00 71.81 112 GLN A N 1
ATOM 901 C CA . GLN A 1 112 ? 8.975 -0.834 -4.386 1.00 71.81 112 GLN A CA 1
ATOM 902 C C . GLN A 1 112 ? 8.118 -0.210 -5.482 1.00 71.81 112 GLN A C 1
ATOM 904 O O . GLN A 1 112 ? 7.013 -0.664 -5.773 1.00 71.81 112 GLN A O 1
ATOM 909 N N . THR A 1 113 ? 8.646 0.832 -6.112 1.00 68.25 113 THR A N 1
ATOM 910 C CA . THR A 1 113 ? 8.091 1.375 -7.350 1.00 68.25 113 THR A CA 1
ATOM 911 C C . THR A 1 113 ? 8.881 0.809 -8.523 1.00 68.25 113 THR A C 1
ATOM 913 O O . THR A 1 113 ? 10.077 0.546 -8.399 1.00 68.25 113 THR A O 1
ATOM 916 N N . TYR A 1 114 ? 8.255 0.694 -9.695 1.00 65.06 114 TYR A N 1
ATOM 917 C CA . TYR A 1 114 ? 8.963 0.296 -10.919 1.00 65.06 114 TYR A CA 1
ATOM 918 C C . TYR A 1 114 ? 10.133 1.236 -11.266 1.00 65.06 114 TYR A C 1
ATOM 920 O O . TYR A 1 114 ? 11.077 0.822 -11.928 1.00 65.06 114 TYR A O 1
ATOM 928 N N . ALA A 1 115 ? 10.098 2.484 -10.783 1.00 58.16 115 ALA A N 1
ATOM 929 C CA . ALA A 1 115 ? 11.180 3.457 -10.931 1.00 58.16 115 ALA A CA 1
ATOM 930 C C . ALA A 1 115 ? 12.380 3.200 -9.996 1.00 58.16 115 ALA A C 1
ATOM 932 O O . ALA A 1 115 ? 13.486 3.628 -10.305 1.00 58.16 115 ALA A O 1
ATOM 933 N N . ASN A 1 116 ? 12.172 2.502 -8.873 1.00 50.78 116 ASN A N 1
ATOM 934 C CA . ASN A 1 116 ? 13.212 2.143 -7.901 1.00 50.78 116 ASN A CA 1
ATOM 935 C C . ASN A 1 116 ? 13.821 0.759 -8.149 1.00 50.78 116 ASN A C 1
ATOM 937 O O . ASN A 1 116 ? 14.697 0.335 -7.393 1.00 50.78 116 ASN A O 1
ATOM 941 N N . ILE A 1 117 ? 13.397 0.053 -9.201 1.00 56.78 117 ILE A N 1
ATOM 942 C CA . ILE A 1 117 ? 14.156 -1.085 -9.710 1.00 56.78 117 ILE A CA 1
ATOM 943 C C . ILE A 1 117 ? 15.387 -0.478 -10.383 1.00 56.78 117 ILE A C 1
ATOM 945 O O . ILE A 1 117 ? 15.377 -0.179 -11.576 1.00 56.78 117 ILE A O 1
ATOM 949 N N . ALA A 1 118 ? 16.428 -0.214 -9.593 1.00 52.59 118 ALA A N 1
ATOM 950 C CA . ALA A 1 118 ? 17.750 0.066 -10.119 1.00 52.59 118 ALA A CA 1
ATOM 951 C C . ALA A 1 118 ? 18.154 -1.173 -10.921 1.00 52.59 118 ALA A C 1
ATOM 953 O O . ALA A 1 118 ? 18.559 -2.192 -10.360 1.00 52.59 118 ALA A O 1
ATOM 954 N N . TYR A 1 119 ? 17.938 -1.125 -12.232 1.00 57.53 119 TYR A N 1
ATOM 955 C CA . TYR A 1 119 ? 18.507 -2.114 -13.123 1.00 57.53 119 TYR A CA 1
ATOM 956 C C . TYR A 1 119 ? 20.015 -1.988 -12.968 1.00 57.53 119 TYR A C 1
ATOM 958 O O . TYR A 1 119 ? 20.570 -0.913 -13.173 1.00 57.53 119 TYR A O 1
ATOM 966 N N . ASP A 1 120 ? 20.650 -3.072 -12.537 1.00 63.38 120 ASP A N 1
ATOM 967 C CA . ASP A 1 120 ? 22.098 -3.145 -12.424 1.00 63.38 120 ASP A CA 1
ATOM 968 C C . ASP A 1 120 ? 22.721 -2.689 -13.753 1.00 63.38 120 ASP A C 1
ATOM 970 O O . ASP A 1 120 ? 22.464 -3.294 -14.801 1.00 63.38 120 ASP A O 1
ATOM 974 N N . ASP A 1 121 ? 23.513 -1.613 -13.713 1.00 68.31 121 ASP A N 1
ATOM 975 C CA . ASP A 1 121 ? 24.164 -1.006 -14.880 1.00 68.31 121 ASP A CA 1
ATOM 976 C C . ASP A 1 121 ? 24.937 -2.053 -15.702 1.00 68.31 121 ASP A C 1
ATOM 978 O O . ASP A 1 121 ? 25.041 -1.953 -16.930 1.00 68.31 121 ASP A O 1
ATOM 982 N N . SER A 1 122 ? 25.425 -3.110 -15.038 1.00 70.44 122 SER A N 1
ATOM 983 C 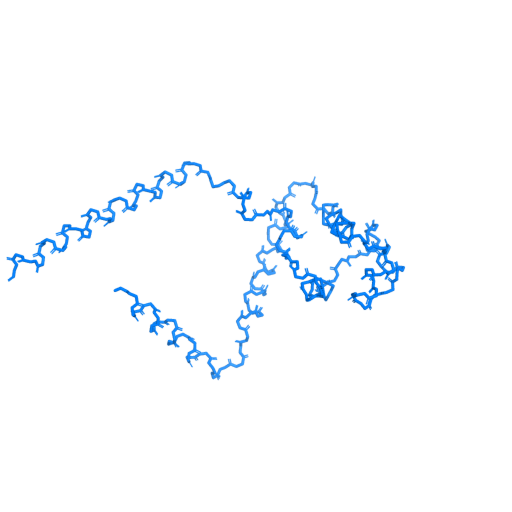CA . SER A 1 122 ? 26.100 -4.234 -15.684 1.00 70.44 122 SER A CA 1
ATOM 984 C C . SER A 1 122 ? 25.170 -5.028 -16.617 1.00 70.44 122 SER A C 1
ATOM 986 O O . SER A 1 122 ? 25.557 -5.384 -17.736 1.00 70.44 122 SER A O 1
ATOM 988 N N . GLN A 1 123 ? 23.916 -5.245 -16.210 1.00 77.06 123 GLN A N 1
ATOM 989 C CA . GLN A 1 123 ? 22.916 -5.961 -17.000 1.00 77.06 123 GLN A CA 1
ATOM 990 C C . GLN A 1 123 ? 22.426 -5.116 -18.171 1.00 77.06 123 GLN A C 1
ATOM 992 O O . GLN A 1 123 ? 22.286 -5.635 -19.279 1.00 77.06 123 GLN A O 1
ATOM 997 N N . ILE A 1 124 ? 22.227 -3.811 -17.954 1.00 80.56 124 ILE A N 1
ATOM 998 C CA . ILE A 1 124 ? 21.821 -2.877 -19.013 1.00 80.56 124 ILE A CA 1
ATOM 999 C C . ILE A 1 124 ? 22.897 -2.814 -20.105 1.00 80.56 124 ILE A C 1
ATOM 1001 O O . ILE A 1 124 ? 22.586 -2.903 -21.294 1.00 80.56 124 ILE A O 1
ATOM 1005 N N . SER A 1 125 ? 24.170 -2.714 -19.712 1.00 83.56 125 SER A N 1
ATOM 1006 C CA . SER A 1 125 ? 25.306 -2.694 -20.640 1.00 83.56 125 SER A CA 1
ATOM 1007 C C . SER A 1 125 ? 25.388 -3.973 -21.479 1.00 83.56 125 SER A C 1
ATOM 1009 O O . SER A 1 125 ? 25.527 -3.915 -22.704 1.00 83.56 125 SER A O 1
ATOM 1011 N N . ASN A 1 126 ? 25.211 -5.135 -20.843 1.00 87.12 126 ASN A N 1
ATOM 1012 C CA . ASN A 1 126 ? 25.205 -6.420 -21.536 1.00 87.12 126 ASN A CA 1
ATOM 1013 C C . ASN A 1 126 ? 24.051 -6.513 -22.551 1.00 87.12 126 ASN A C 1
ATOM 1015 O O . ASN A 1 126 ? 24.260 -6.897 -23.702 1.00 87.12 126 ASN A O 1
ATOM 1019 N N . LEU A 1 127 ? 22.847 -6.087 -22.158 1.00 89.00 127 LEU A N 1
ATOM 1020 C CA . LEU A 1 127 ? 21.679 -6.105 -23.035 1.00 89.00 127 LEU A CA 1
ATOM 1021 C C . LEU A 1 127 ? 21.861 -5.179 -24.248 1.00 89.00 127 LEU A C 1
ATOM 1023 O O . LEU A 1 127 ? 21.548 -5.563 -25.374 1.00 89.00 127 LEU A O 1
ATOM 1027 N N . ASN A 1 128 ? 22.442 -3.995 -24.042 1.00 89.81 128 ASN A N 1
ATOM 1028 C CA . ASN A 1 128 ? 22.753 -3.057 -25.122 1.00 89.81 128 ASN A CA 1
ATOM 1029 C C . ASN A 1 128 ? 23.783 -3.626 -26.106 1.00 89.81 128 ASN A C 1
ATOM 1031 O O . ASN A 1 128 ? 23.620 -3.475 -27.318 1.00 89.81 128 ASN A O 1
ATOM 1035 N N . ALA A 1 129 ? 24.804 -4.331 -25.611 1.00 91.69 129 ALA A N 1
ATOM 1036 C CA . ALA A 1 129 ? 25.775 -5.005 -26.468 1.00 91.69 129 ALA A CA 1
ATOM 1037 C C . ALA A 1 129 ? 25.116 -6.099 -27.328 1.00 91.69 129 ALA A C 1
ATOM 1039 O O . ALA A 1 129 ? 25.409 -6.217 -28.518 1.00 91.69 129 ALA A O 1
ATOM 1040 N N . GLN A 1 130 ? 24.180 -6.867 -26.761 1.00 96.44 130 GLN A N 1
ATOM 1041 C CA . GLN A 1 130 ? 23.422 -7.867 -27.519 1.00 96.44 130 GLN A CA 1
ATOM 1042 C C . GLN A 1 130 ? 22.535 -7.222 -28.593 1.00 96.44 130 GLN A C 1
ATOM 1044 O O . GLN A 1 130 ? 22.479 -7.715 -29.721 1.00 96.44 130 GLN A O 1
ATOM 1049 N N . ILE A 1 131 ? 21.879 -6.101 -28.275 1.00 95.31 131 ILE A N 1
ATOM 1050 C CA . ILE A 1 131 ? 21.050 -5.351 -29.228 1.00 95.31 131 ILE A CA 1
ATOM 1051 C C . ILE A 1 131 ? 21.885 -4.858 -30.416 1.00 95.31 131 ILE A C 1
ATOM 1053 O O . ILE A 1 131 ? 21.460 -5.026 -31.559 1.00 95.31 131 ILE A O 1
ATOM 1057 N N . ASP A 1 132 ? 23.079 -4.314 -30.175 1.00 95.81 132 ASP A N 1
ATOM 1058 C CA . ASP A 1 132 ? 23.976 -3.835 -31.236 1.00 95.81 132 ASP A CA 1
ATOM 1059 C C . ASP A 1 132 ? 24.402 -4.970 -32.188 1.00 95.81 132 ASP A C 1
ATOM 1061 O O . ASP A 1 132 ? 24.356 -4.831 -33.415 1.00 95.81 132 ASP A O 1
ATOM 1065 N N . ILE A 1 133 ? 24.733 -6.146 -31.642 1.00 96.19 133 ILE A N 1
ATOM 1066 C CA . ILE A 1 133 ? 25.078 -7.332 -32.444 1.00 96.19 133 ILE A CA 1
ATOM 1067 C C . ILE A 1 133 ? 23.894 -7.774 -33.315 1.00 96.19 133 ILE A C 1
ATOM 1069 O O . ILE A 1 133 ? 24.062 -8.079 -34.503 1.00 96.19 133 ILE A O 1
ATOM 1073 N N . LEU A 1 134 ? 22.685 -7.793 -32.748 1.00 95.81 134 LEU A N 1
ATOM 1074 C CA . LEU A 1 134 ? 21.473 -8.160 -33.479 1.00 95.81 134 LEU A CA 1
ATOM 1075 C C . LEU A 1 134 ? 21.171 -7.163 -34.602 1.00 95.81 134 LEU A C 1
ATOM 1077 O O . LEU A 1 134 ? 20.875 -7.577 -35.724 1.00 95.81 134 LEU A O 1
ATOM 1081 N N . GLN A 1 135 ? 21.307 -5.862 -34.340 1.00 96.19 135 GLN A N 1
ATOM 1082 C CA . GLN A 1 135 ? 21.107 -4.813 -35.342 1.00 96.19 135 GLN A CA 1
ATOM 1083 C C . GLN A 1 135 ? 22.083 -4.956 -36.512 1.00 96.19 135 GLN A C 1
ATOM 1085 O O . GLN A 1 135 ? 21.661 -4.958 -37.670 1.00 96.19 135 GLN A O 1
ATOM 1090 N N . LYS A 1 136 ? 23.373 -5.168 -36.227 1.00 94.88 136 LYS A N 1
ATOM 1091 C CA . LYS A 1 136 ? 24.396 -5.411 -37.257 1.00 94.88 136 LYS A CA 1
ATOM 1092 C C . LYS A 1 136 ? 24.081 -6.645 -38.098 1.00 94.88 136 LYS A C 1
ATOM 1094 O O . LYS A 1 136 ? 24.207 -6.615 -39.322 1.00 94.88 136 LYS A O 1
ATOM 1099 N N . THR A 1 137 ? 23.624 -7.716 -37.455 1.00 94.81 137 THR A N 1
ATOM 1100 C CA . THR A 1 137 ? 23.250 -8.959 -38.140 1.00 94.81 137 THR A CA 1
ATOM 1101 C C . THR A 1 137 ? 22.075 -8.736 -39.089 1.00 94.81 137 THR A C 1
ATOM 1103 O O . THR A 1 137 ? 22.125 -9.174 -40.236 1.00 94.81 137 THR A O 1
ATOM 1106 N N . ILE A 1 138 ? 21.048 -8.001 -38.658 1.00 95.00 138 ILE A N 1
ATOM 1107 C CA . ILE A 1 138 ? 19.890 -7.669 -39.498 1.00 95.00 138 ILE A CA 1
ATOM 1108 C C . ILE A 1 138 ? 20.323 -6.888 -40.741 1.00 95.00 138 ILE A C 1
ATOM 1110 O O . ILE A 1 138 ? 19.913 -7.247 -41.843 1.00 95.00 138 ILE A O 1
ATOM 1114 N N . VAL A 1 139 ? 21.185 -5.878 -40.590 1.00 94.25 139 VAL A N 1
ATOM 1115 C CA . VAL A 1 139 ? 21.694 -5.086 -41.723 1.00 94.25 139 VAL A CA 1
ATOM 1116 C C . VAL A 1 139 ? 22.454 -5.968 -42.717 1.00 94.25 139 VAL A C 1
ATOM 1118 O O . VAL A 1 139 ? 22.234 -5.869 -43.923 1.00 94.25 139 VAL A O 1
ATOM 1121 N N . MET A 1 140 ? 23.299 -6.884 -42.233 1.00 88.75 140 MET A N 1
ATOM 1122 C CA . MET A 1 140 ? 24.024 -7.809 -43.112 1.00 88.75 140 MET A CA 1
ATOM 1123 C C . MET A 1 140 ? 23.102 -8.790 -43.843 1.00 88.75 140 MET A C 1
ATOM 1125 O O . MET A 1 140 ? 23.328 -9.090 -45.014 1.00 88.75 140 MET A O 1
ATOM 1129 N N . LEU A 1 141 ? 22.059 -9.288 -43.178 1.00 90.06 141 LEU A N 1
ATOM 1130 C CA . LEU A 1 141 ? 21.074 -10.173 -43.802 1.00 90.06 141 LEU A CA 1
ATOM 1131 C C . LEU A 1 141 ? 20.220 -9.432 -44.839 1.00 90.06 141 LEU A C 1
ATOM 1133 O O . LEU A 1 141 ? 19.914 -9.985 -45.891 1.00 90.06 141 LEU A O 1
ATOM 1137 N N . GLN A 1 142 ? 19.880 -8.169 -44.579 1.00 89.44 142 GLN A N 1
ATOM 1138 C CA . GLN A 1 142 ? 19.175 -7.320 -45.538 1.00 89.44 142 GLN A CA 1
ATOM 1139 C C . GLN A 1 142 ? 20.032 -7.025 -46.771 1.00 89.44 142 GLN A C 1
ATOM 1141 O O . GLN A 1 142 ? 19.521 -7.101 -47.881 1.00 89.44 142 GLN A O 1
ATOM 1146 N N . ALA A 1 143 ? 21.327 -6.749 -46.592 1.00 82.88 143 ALA A N 1
ATOM 1147 C CA . ALA A 1 143 ? 22.247 -6.502 -47.701 1.00 82.88 143 ALA A CA 1
ATOM 1148 C C . ALA A 1 143 ? 22.434 -7.734 -48.604 1.00 82.88 143 ALA A C 1
ATOM 1150 O O . ALA A 1 143 ? 22.488 -7.588 -49.820 1.00 82.88 143 ALA A O 1
ATOM 1151 N N . LYS A 1 144 ? 22.478 -8.943 -48.026 1.00 79.00 144 LYS A N 1
ATOM 1152 C CA . LYS A 1 144 ? 22.598 -10.198 -48.791 1.00 79.00 144 LYS A CA 1
ATOM 1153 C C . LYS A 1 144 ? 21.365 -10.516 -49.639 1.00 79.00 144 LYS A C 1
ATOM 1155 O O . LYS A 1 144 ? 21.514 -11.018 -50.742 1.00 79.00 144 LYS A O 1
ATOM 1160 N N . ASN A 1 145 ? 20.171 -10.167 -49.166 1.00 67.69 145 ASN A N 1
ATOM 1161 C CA . ASN A 1 145 ? 18.920 -10.400 -49.896 1.00 67.69 145 ASN A CA 1
ATOM 1162 C C . ASN A 1 145 ? 18.663 -9.397 -51.043 1.00 67.69 145 ASN A C 1
ATOM 1164 O O . ASN A 1 145 ? 17.633 -9.495 -51.700 1.00 67.69 145 ASN A O 1
ATOM 1168 N N . VAL A 1 146 ? 19.534 -8.399 -51.241 1.00 61.94 146 VAL A N 1
ATOM 1169 C CA . VAL A 1 146 ? 19.451 -7.419 -52.347 1.00 61.94 146 VAL A CA 1
ATOM 1170 C C . VAL A 1 146 ? 20.451 -7.750 -53.468 1.00 61.94 146 VAL A C 1
ATOM 1172 O O . VAL A 1 146 ? 20.356 -7.199 -54.561 1.00 61.94 146 VAL A O 1
ATOM 1175 N N . SER A 1 147 ? 21.412 -8.639 -53.203 1.00 57.94 147 SER A N 1
ATOM 1176 C CA . SER A 1 147 ? 22.453 -9.068 -54.148 1.00 57.94 147 SER A CA 1
ATOM 1177 C C . SER A 1 147 ? 22.158 -10.381 -54.891 1.00 57.94 147 SER A C 1
ATOM 1179 O O . SER A 1 147 ? 22.936 -10.723 -55.780 1.00 57.94 147 SER A O 1
ATOM 1181 N N . ASP A 1 148 ? 21.065 -11.067 -54.547 1.00 50.88 148 ASP A N 1
ATOM 1182 C CA . ASP A 1 148 ? 20.508 -12.238 -55.250 1.00 50.88 148 ASP A CA 1
ATOM 1183 C C . ASP A 1 148 ? 19.229 -11.833 -56.006 1.00 50.88 148 ASP A C 1
ATOM 1185 O O . ASP A 1 148 ? 19.017 -12.334 -57.135 1.00 50.88 148 ASP A O 1
#

Foldseek 3Di:
DVPVVVVVVVVVVVVPPPDPDDVVVVVVVVVVVVVVVVVVPDDPDAPLQLLVLVVVVCVVVVHQLQRLQVQLVHHSVVSVCSSVVVDDDDVSSVVSCCVRPVDDVCCSRPVDDPVNPPPDPVVVVVVVVVVVVVVVVVVVVVVVVVVD

Sequence (148 aa):
MCKLITVQIYAIMEYNANKKFDFGIFFFLIGVKI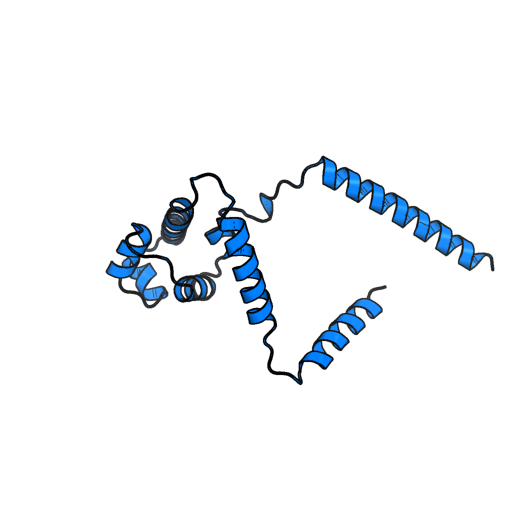IKNVVSNENQSGVDGLRERLVNLRMKLNLSQKQFGERLGLQQSYVSRLEKGDIDIAVEILISLYKNFNIDLHELLTGQTYANIAYDDSQISNLNAQIDILQKTIVMLQAKNVSD

Secondary structure (DSSP, 8-state):
-HHHHHHHHHHHHHHHTTS---HHHHHHHHHHHHHHHHHTTS-S-TTHHHHHHHHHHHHHTT--HHHHHHHHT--HHHHHHHHHTSS---HHHHHHHHHHH---HHHHHHS--GGG----HHHHHHHHHHHHHHHHHHHHHHHHTT--

Radius of gyration: 23.31 Å; chains: 1; bounding box: 43×36×71 Å

pLDDT: mean 73.13, std 20.63, range [36.41, 97.94]